Protein AF-A0A1I2WPE0-F1 (afdb_monomer_lite)

Sequence (71 aa):
MPNDNNQNMFNNPLVSLLLMVAASVPDPQGKLNSLGQAINSMRDAVNSINAGLETFHTQVMPMIMRQPEKK

pLDDT: mean 75.36, std 12.21, range [42.38, 89.94]

Secondary structure (DSSP, 8-state):
---GGGHHHHT-HHHHHHHHHHHTSS-HHHHHHHHHHHHHHHHHHHHHHHHHHHHIIIIIHHHHHTS----

Structure (mmCIF, N/CA/C/O backbone):
data_AF-A0A1I2WPE0-F1
#
_entry.id   AF-A0A1I2WPE0-F1
#
loop_
_atom_site.group_PDB
_atom_site.id
_atom_site.type_symbol
_atom_site.label_atom_id
_atom_site.label_alt_id
_atom_site.label_comp_id
_atom_site.label_asym_id
_atom_site.label_entity_id
_atom_site.label_seq_id
_atom_site.pdbx_PDB_ins_code
_atom_site.Cartn_x
_atom_site.Cartn_y
_atom_site.Cartn_z
_atom_site.occupancy
_atom_site.B_iso_or_equiv
_atom_site.auth_seq_id
_atom_site.auth_comp_id
_atom_site.auth_asym_id
_atom_site.auth_atom_id
_atom_site.pdbx_PDB_model_num
ATOM 1 N N . MET A 1 1 ? 31.285 1.782 6.906 1.00 42.38 1 MET A N 1
ATOM 2 C CA . MET A 1 1 ? 30.679 0.465 7.190 1.00 42.38 1 MET A CA 1
ATOM 3 C C . MET A 1 1 ? 29.392 0.384 6.383 1.00 42.38 1 MET A C 1
ATOM 5 O O . MET A 1 1 ? 28.549 1.252 6.590 1.00 42.38 1 MET A O 1
ATOM 9 N N . PRO A 1 2 ? 29.272 -0.512 5.390 1.00 48.09 2 PRO A N 1
ATOM 10 C CA . PRO A 1 2 ? 28.018 -0.692 4.668 1.00 48.09 2 PRO A CA 1
ATOM 11 C C . PRO A 1 2 ? 26.990 -1.363 5.592 1.00 48.09 2 PRO A C 1
ATOM 13 O O . PRO A 1 2 ? 27.330 -2.226 6.387 1.00 48.09 2 PRO A O 1
ATOM 16 N N . ASN A 1 3 ? 25.756 -0.878 5.530 1.00 47.50 3 ASN A N 1
ATOM 17 C CA . ASN A 1 3 ? 24.649 -1.189 6.430 1.00 47.50 3 ASN A CA 1
ATOM 18 C C . ASN A 1 3 ? 24.087 -2.602 6.141 1.00 47.50 3 ASN A C 1
ATOM 20 O O . ASN A 1 3 ? 23.492 -2.815 5.084 1.00 47.50 3 ASN A O 1
ATOM 24 N N . ASP A 1 4 ? 24.244 -3.551 7.072 1.00 55.00 4 ASP A N 1
ATOM 25 C CA . ASP A 1 4 ? 23.866 -4.976 6.933 1.00 55.00 4 ASP A CA 1
ATOM 26 C C . ASP A 1 4 ? 22.351 -5.251 6.787 1.00 55.00 4 ASP A C 1
ATOM 28 O O . ASP A 1 4 ? 21.934 -6.371 6.493 1.00 55.00 4 ASP A O 1
ATOM 32 N N . ASN A 1 5 ? 21.493 -4.233 6.901 1.00 56.50 5 ASN A N 1
ATOM 33 C CA . ASN A 1 5 ? 20.035 -4.388 6.795 1.00 56.50 5 ASN A CA 1
ATOM 34 C C . ASN A 1 5 ? 19.514 -4.716 5.379 1.00 56.50 5 ASN A C 1
ATOM 36 O O . ASN A 1 5 ? 18.360 -5.121 5.239 1.00 56.50 5 ASN A O 1
ATOM 40 N N . ASN A 1 6 ? 20.334 -4.586 4.330 1.00 55.00 6 ASN A N 1
ATOM 41 C CA . ASN A 1 6 ? 19.917 -4.898 2.954 1.00 55.00 6 ASN A CA 1
ATOM 42 C C . ASN A 1 6 ? 20.067 -6.379 2.566 1.00 55.00 6 ASN A C 1
ATOM 44 O O . ASN A 1 6 ? 19.523 -6.788 1.539 1.00 55.00 6 ASN A O 1
ATOM 48 N N . GLN A 1 7 ? 20.772 -7.199 3.353 1.00 56.53 7 GLN A N 1
ATOM 49 C CA . GLN A 1 7 ? 21.039 -8.595 2.974 1.00 56.53 7 GLN A CA 1
ATOM 50 C C . GLN A 1 7 ? 19.782 -9.481 3.012 1.00 56.53 7 GLN A C 1
ATOM 52 O O . GLN A 1 7 ? 19.662 -10.422 2.232 1.00 56.53 7 GLN A O 1
ATOM 57 N N . ASN A 1 8 ? 18.792 -9.142 3.842 1.00 61.31 8 ASN A N 1
ATOM 58 C CA . ASN A 1 8 ? 17.546 -9.909 3.936 1.00 61.31 8 ASN A CA 1
ATOM 59 C C . ASN A 1 8 ? 16.546 -9.634 2.803 1.00 61.31 8 ASN A C 1
ATOM 61 O O . ASN A 1 8 ? 15.632 -10.431 2.598 1.00 61.31 8 ASN A O 1
ATOM 65 N N . MET A 1 9 ? 16.699 -8.539 2.051 1.00 61.44 9 MET A N 1
ATOM 66 C CA . MET A 1 9 ? 15.754 -8.191 0.985 1.00 61.44 9 MET A CA 1
ATOM 67 C C . MET A 1 9 ? 15.872 -9.148 -0.211 1.00 61.44 9 MET A C 1
ATOM 69 O O . MET A 1 9 ? 14.857 -9.577 -0.752 1.00 61.44 9 MET A O 1
ATOM 73 N N . PHE A 1 10 ? 17.097 -9.538 -0.577 1.00 66.81 10 PHE A N 1
ATOM 74 C CA . PHE A 1 10 ? 17.360 -10.468 -1.685 1.00 66.81 10 PHE A CA 1
ATOM 75 C C . PHE A 1 10 ? 17.198 -11.947 -1.299 1.00 66.81 10 PHE A C 1
ATOM 77 O O . PHE A 1 10 ? 17.108 -12.803 -2.174 1.00 66.81 10 PHE A O 1
ATOM 84 N N . ASN A 1 11 ? 17.102 -12.251 -0.002 1.00 71.38 11 ASN A N 1
ATOM 85 C CA . ASN A 1 11 ? 16.796 -13.598 0.488 1.00 71.38 11 ASN A CA 1
ATOM 86 C C . ASN A 1 11 ? 15.295 -13.920 0.469 1.00 71.38 11 ASN A C 1
ATOM 88 O O . ASN A 1 11 ? 14.910 -15.059 0.729 1.00 71.38 11 ASN A O 1
ATOM 92 N N . ASN A 1 12 ? 14.431 -12.946 0.168 1.00 77.75 12 ASN A N 1
ATOM 93 C CA . ASN A 1 12 ? 13.006 -13.201 0.037 1.00 77.75 12 ASN A CA 1
ATOM 94 C C . ASN A 1 12 ? 12.709 -13.767 -1.369 1.00 77.75 12 ASN A C 1
ATOM 96 O O . ASN A 1 12 ? 12.893 -13.052 -2.359 1.00 77.75 12 ASN A O 1
ATOM 100 N N . PRO A 1 13 ? 12.215 -15.015 -1.491 1.00 77.69 13 PRO A N 1
ATOM 101 C CA . PRO A 1 13 ? 11.976 -15.650 -2.789 1.00 77.69 13 PRO A CA 1
ATOM 102 C C . PRO A 1 13 ? 10.980 -14.868 -3.657 1.00 77.69 13 PRO A C 1
ATOM 104 O O . PRO A 1 13 ? 11.067 -14.915 -4.882 1.00 77.69 13 PRO A O 1
ATOM 107 N N . LEU A 1 14 ? 10.073 -14.101 -3.043 1.00 77.81 14 LEU A N 1
ATOM 108 C CA . LEU A 1 14 ? 9.136 -13.238 -3.761 1.00 77.81 14 LEU A CA 1
ATOM 109 C C . LEU A 1 14 ? 9.831 -12.019 -4.369 1.00 77.81 14 LEU A C 1
ATOM 111 O O . LEU A 1 14 ? 9.495 -11.623 -5.481 1.00 77.81 14 LEU A O 1
ATOM 115 N N . VAL A 1 15 ? 10.815 -11.444 -3.672 1.00 82.25 15 VAL A N 1
ATOM 116 C CA . VAL A 1 15 ? 11.613 -10.326 -4.195 1.00 82.25 15 VAL A CA 1
ATOM 117 C C . VAL A 1 15 ? 12.460 -10.805 -5.370 1.00 82.25 15 VAL A C 1
ATOM 119 O O . VAL A 1 15 ? 12.472 -10.158 -6.413 1.00 82.25 15 VAL A O 1
ATOM 122 N N . SER A 1 16 ? 13.091 -11.973 -5.249 1.00 81.31 16 SER A N 1
ATOM 123 C CA . SER A 1 16 ? 13.858 -12.585 -6.339 1.00 81.31 16 SER A CA 1
ATOM 124 C C . SER A 1 16 ? 12.987 -12.905 -7.556 1.00 81.31 16 SER A C 1
ATOM 126 O O . SER A 1 16 ? 13.384 -12.614 -8.684 1.00 81.31 16 SER A O 1
ATOM 128 N N . LEU A 1 17 ? 11.772 -13.424 -7.345 1.00 81.44 17 LEU A N 1
ATOM 129 C CA . LEU A 1 17 ? 10.806 -13.648 -8.421 1.00 81.44 17 LEU A CA 1
ATOM 130 C C . LEU A 1 17 ? 10.381 -12.331 -9.082 1.00 81.44 17 LEU A C 1
ATOM 132 O O . LEU A 1 17 ? 10.376 -12.236 -10.305 1.00 81.44 17 LEU A O 1
ATOM 136 N N . LEU A 1 18 ? 10.062 -11.301 -8.295 1.00 81.38 18 LEU A N 1
ATOM 137 C CA . LEU A 1 18 ? 9.693 -9.980 -8.808 1.00 81.38 18 LEU A CA 1
ATOM 138 C C . LEU A 1 18 ? 10.823 -9.340 -9.614 1.00 81.38 18 LEU A C 1
ATOM 140 O O . LEU A 1 18 ? 10.554 -8.765 -10.662 1.00 81.38 18 LEU A O 1
ATOM 144 N N . LEU A 1 19 ? 12.073 -9.467 -9.167 1.00 81.06 19 LEU A N 1
ATOM 145 C CA . LEU A 1 19 ? 13.243 -8.985 -9.901 1.00 81.06 19 LEU A CA 1
ATOM 146 C C . LEU A 1 19 ? 13.458 -9.764 -11.201 1.00 81.06 19 LEU A C 1
ATOM 148 O O . LEU A 1 19 ? 13.743 -9.154 -12.226 1.00 81.06 19 LEU A O 1
ATOM 152 N N . MET A 1 20 ? 13.274 -11.087 -11.188 1.00 80.75 2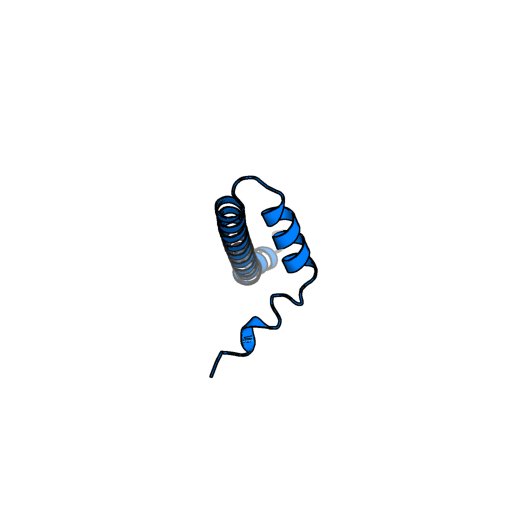0 MET A N 1
ATOM 153 C CA . MET A 1 20 ? 13.358 -11.921 -12.390 1.00 80.75 20 MET A CA 1
ATOM 154 C C . MET A 1 20 ? 12.263 -11.558 -13.404 1.00 80.75 20 MET A C 1
ATOM 156 O O . MET A 1 20 ? 12.544 -11.398 -14.591 1.00 80.75 20 MET A O 1
ATOM 160 N N . VAL A 1 21 ? 11.027 -11.356 -12.938 1.00 79.81 21 VAL A N 1
ATOM 161 C CA . VAL A 1 21 ? 9.909 -10.898 -13.774 1.00 79.81 21 VAL A CA 1
ATOM 162 C C . VAL A 1 21 ? 10.174 -9.487 -14.295 1.00 79.81 21 VAL A C 1
ATOM 164 O O . VAL A 1 21 ? 10.015 -9.251 -15.491 1.00 79.81 21 VAL A O 1
ATOM 167 N N . ALA A 1 22 ? 10.644 -8.569 -13.447 1.00 75.75 22 ALA A N 1
ATOM 168 C CA . ALA A 1 22 ? 11.001 -7.210 -13.845 1.00 75.75 22 ALA A CA 1
ATOM 169 C C . ALA A 1 22 ? 12.126 -7.201 -14.892 1.00 75.75 22 ALA A C 1
ATOM 171 O O . ALA A 1 22 ? 12.042 -6.468 -15.869 1.00 75.75 22 ALA A O 1
ATOM 172 N N . ALA A 1 23 ? 13.140 -8.056 -14.750 1.00 74.50 23 ALA A N 1
ATOM 173 C CA . ALA A 1 23 ? 14.221 -8.185 -15.725 1.00 74.50 23 ALA A CA 1
ATOM 174 C C . ALA A 1 23 ? 13.751 -8.746 -17.081 1.00 74.50 23 ALA A C 1
ATOM 176 O O . ALA A 1 23 ? 14.405 -8.516 -18.095 1.00 74.50 23 ALA A O 1
ATOM 177 N N . SER A 1 24 ? 12.626 -9.468 -17.110 1.00 74.75 24 SER A N 1
ATOM 178 C CA . SER A 1 24 ? 12.062 -10.057 -18.332 1.00 74.75 24 SER A CA 1
ATOM 179 C C . SER A 1 24 ? 11.131 -9.126 -19.121 1.00 74.75 24 SER A C 1
ATOM 181 O O . SER A 1 24 ? 10.706 -9.481 -20.220 1.00 74.75 24 SER A O 1
ATOM 183 N N . VAL A 1 25 ? 10.810 -7.939 -18.590 1.00 73.25 25 VAL A N 1
ATOM 184 C CA . VAL A 1 25 ? 9.885 -6.985 -19.223 1.00 73.25 25 VA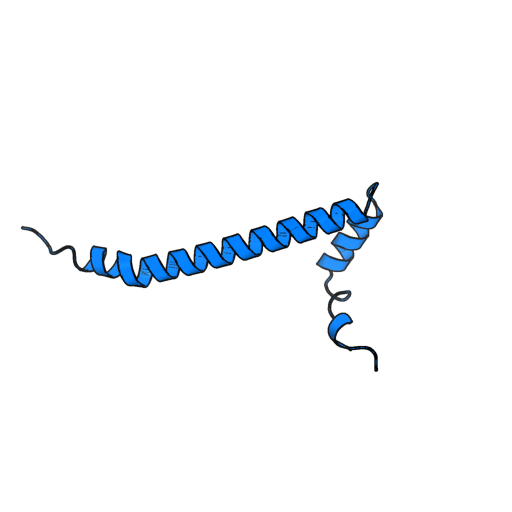L A CA 1
ATOM 185 C C . VAL A 1 25 ? 10.615 -5.770 -19.809 1.00 73.25 25 VAL A C 1
ATOM 187 O O . VAL A 1 25 ? 11.587 -5.291 -19.224 1.00 73.25 25 VAL A O 1
ATOM 190 N N . PRO A 1 26 ? 10.150 -5.231 -20.953 1.00 67.75 26 PRO A N 1
ATOM 191 C CA . PRO A 1 26 ? 10.655 -3.966 -21.472 1.00 67.75 26 PRO A CA 1
ATOM 192 C C . PRO A 1 26 ? 10.291 -2.850 -20.481 1.00 67.75 26 PRO A C 1
ATOM 194 O O . PRO A 1 26 ? 9.119 -2.667 -20.160 1.00 67.75 26 PRO A O 1
ATOM 197 N N . ASP A 1 27 ? 11.308 -2.140 -19.992 1.00 79.88 27 ASP A N 1
ATOM 198 C CA . ASP A 1 27 ? 11.261 -1.155 -18.897 1.00 79.88 27 ASP A CA 1
ATOM 199 C C . ASP A 1 27 ? 11.069 -1.729 -17.466 1.00 79.88 27 ASP A C 1
ATOM 201 O O . ASP A 1 27 ? 10.027 -1.542 -16.823 1.00 79.88 27 ASP A O 1
ATOM 205 N N . PRO A 1 28 ? 12.104 -2.394 -16.910 1.00 73.44 28 PRO A N 1
ATOM 206 C CA . PRO A 1 28 ? 12.110 -2.862 -15.521 1.00 73.44 28 PRO A CA 1
ATOM 207 C C . PRO A 1 28 ? 11.929 -1.729 -14.502 1.00 73.44 28 PRO A C 1
ATOM 209 O O . PRO A 1 28 ? 11.313 -1.937 -13.456 1.00 73.44 28 PRO A O 1
ATOM 212 N N . GLN A 1 29 ? 12.460 -0.533 -14.778 1.00 76.12 29 GLN A N 1
ATOM 213 C CA . GLN A 1 29 ? 12.433 0.579 -13.827 1.00 76.12 29 GLN A CA 1
ATOM 214 C C . GLN A 1 29 ? 11.025 1.145 -13.668 1.00 76.12 29 GLN A C 1
ATOM 216 O O . GLN A 1 29 ? 10.561 1.304 -12.535 1.00 76.12 29 GLN A O 1
ATOM 221 N N . GLY A 1 30 ? 10.315 1.381 -14.775 1.00 80.50 30 GLY A N 1
ATOM 222 C CA . GLY A 1 30 ? 8.922 1.820 -14.731 1.00 80.50 30 GLY A CA 1
ATOM 223 C C . GLY A 1 30 ? 8.033 0.822 -13.990 1.00 80.50 30 GLY A C 1
ATOM 224 O O . GLY A 1 30 ? 7.226 1.213 -13.146 1.00 80.50 30 GLY A O 1
ATOM 225 N N . LYS A 1 31 ? 8.242 -0.481 -14.212 1.00 77.94 31 LYS A N 1
ATOM 226 C CA . LYS A 1 31 ? 7.480 -1.544 -13.539 1.00 77.94 31 LYS A CA 1
ATOM 227 C C . LYS A 1 31 ? 7.765 -1.631 -12.043 1.00 77.94 31 LYS A C 1
ATOM 229 O O . LYS A 1 31 ? 6.817 -1.732 -11.267 1.00 77.94 31 LYS A O 1
ATOM 234 N N . LEU A 1 32 ? 9.029 -1.547 -11.624 1.00 80.31 32 LEU A N 1
ATOM 235 C CA . LEU A 1 32 ? 9.387 -1.507 -10.202 1.00 80.31 32 LEU A CA 1
ATOM 236 C C . LEU A 1 32 ? 8.837 -0.252 -9.512 1.00 80.31 32 LEU A C 1
ATOM 238 O O . LEU A 1 32 ? 8.382 -0.335 -8.373 1.00 80.31 32 LEU A O 1
ATOM 242 N N . ASN A 1 33 ? 8.804 0.890 -10.204 1.00 84.12 33 ASN A N 1
ATOM 243 C CA . ASN A 1 33 ? 8.204 2.114 -9.677 1.00 84.12 33 ASN A CA 1
ATOM 244 C C . ASN A 1 33 ? 6.682 1.973 -9.502 1.00 84.12 33 ASN A C 1
ATOM 246 O O . ASN A 1 33 ? 6.154 2.266 -8.430 1.00 84.12 33 ASN A O 1
ATOM 250 N N . SER A 1 34 ? 5.972 1.453 -10.511 1.00 81.12 34 SER A N 1
ATOM 251 C CA . SER A 1 34 ? 4.536 1.157 -10.399 1.00 81.12 34 SER A CA 1
ATOM 252 C C . SER A 1 34 ? 4.238 0.144 -9.294 1.00 81.12 34 SER A C 1
ATOM 254 O O . SER A 1 34 ? 3.265 0.304 -8.561 1.00 81.12 34 SER A O 1
ATOM 256 N N . LEU A 1 35 ? 5.088 -0.875 -9.135 1.00 82.25 35 LEU A N 1
ATOM 257 C CA . LEU A 1 35 ? 4.977 -1.846 -8.050 1.00 82.25 35 LEU A CA 1
ATOM 258 C C . LEU A 1 35 ? 5.157 -1.174 -6.682 1.00 82.25 35 LEU A C 1
ATOM 260 O O . LEU A 1 35 ? 4.359 -1.409 -5.781 1.00 82.25 35 LEU A O 1
ATOM 264 N N . GLY A 1 36 ? 6.162 -0.307 -6.532 1.00 82.62 36 GLY A N 1
ATOM 265 C CA . GLY A 1 36 ? 6.377 0.464 -5.307 1.00 82.62 36 GLY A CA 1
ATOM 266 C C . GLY A 1 36 ? 5.180 1.350 -4.956 1.00 82.62 36 GLY A C 1
ATOM 267 O O . GLY A 1 36 ? 4.743 1.370 -3.806 1.00 82.62 36 GLY A O 1
ATOM 268 N N . GLN A 1 37 ? 4.592 2.019 -5.951 1.00 85.25 37 GLN A N 1
ATOM 269 C CA . GLN A 1 37 ? 3.367 2.802 -5.768 1.00 85.25 37 GLN A CA 1
ATOM 270 C C . GLN A 1 37 ? 2.190 1.923 -5.334 1.00 85.25 37 GLN A C 1
ATOM 272 O O . GLN A 1 37 ? 1.518 2.253 -4.361 1.00 85.25 37 GLN A O 1
ATOM 277 N N . ALA A 1 38 ? 1.987 0.775 -5.986 1.00 81.00 38 ALA A N 1
ATOM 278 C CA . ALA A 1 38 ? 0.929 -0.163 -5.626 1.00 81.00 38 ALA A CA 1
ATOM 279 C C . ALA A 1 38 ? 1.088 -0.692 -4.191 1.00 81.00 38 ALA A C 1
ATOM 281 O O . ALA A 1 38 ? 0.111 -0.756 -3.446 1.00 81.00 38 ALA A O 1
ATOM 282 N N . ILE A 1 39 ? 2.315 -1.024 -3.773 1.00 84.56 39 ILE A N 1
ATOM 283 C CA . ILE A 1 39 ? 2.615 -1.458 -2.401 1.00 84.56 39 ILE A CA 1
ATOM 284 C C . ILE A 1 39 ? 2.287 -0.354 -1.391 1.00 84.56 39 ILE A C 1
ATOM 286 O O . ILE A 1 39 ? 1.659 -0.635 -0.370 1.00 84.56 39 ILE A O 1
ATOM 290 N N . ASN A 1 40 ? 2.658 0.894 -1.680 1.00 87.38 40 ASN A N 1
ATOM 291 C CA . ASN A 1 40 ? 2.329 2.024 -0.812 1.00 87.38 40 ASN A CA 1
ATOM 292 C C . ASN A 1 40 ? 0.812 2.231 -0.703 1.00 87.38 40 ASN A C 1
ATOM 294 O O . ASN A 1 40 ? 0.293 2.305 0.407 1.00 87.38 40 ASN A O 1
ATOM 298 N N . SER A 1 41 ? 0.081 2.208 -1.822 1.00 87.06 41 SER A N 1
ATOM 299 C CA . SER A 1 41 ? -1.383 2.317 -1.807 1.00 87.06 41 SER A CA 1
ATOM 300 C C . SER A 1 41 ? -2.052 1.179 -1.032 1.00 87.06 41 SER A C 1
ATOM 302 O O . SER A 1 41 ? -3.006 1.418 -0.295 1.00 87.06 41 SER A O 1
ATOM 304 N N . MET A 1 42 ? -1.546 -0.055 -1.145 1.00 84.00 42 MET A N 1
ATOM 305 C CA . MET A 1 42 ? -2.041 -1.182 -0.346 1.00 84.00 42 MET A CA 1
ATOM 306 C C . MET A 1 42 ? -1.783 -0.976 1.148 1.00 84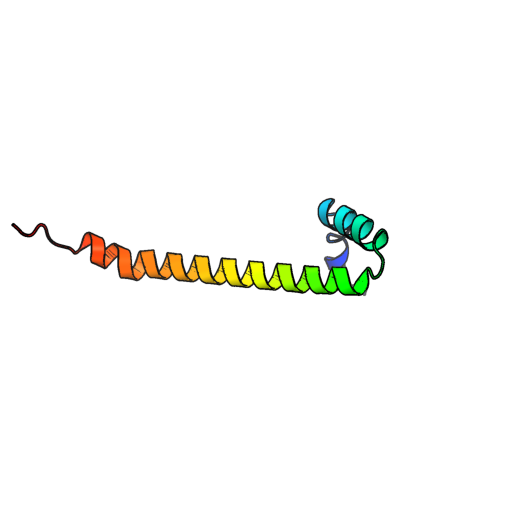.00 42 MET A C 1
ATOM 308 O O . MET A 1 42 ? -2.664 -1.245 1.963 1.00 84.00 42 MET A O 1
ATOM 312 N N . ARG A 1 43 ? -0.605 -0.467 1.523 1.00 86.69 43 ARG A N 1
ATOM 313 C CA . ARG A 1 43 ? -0.288 -0.144 2.918 1.00 86.69 43 ARG A CA 1
ATOM 314 C C . ARG A 1 43 ? -1.234 0.920 3.473 1.00 86.69 43 ARG A C 1
ATOM 316 O O . ARG A 1 43 ? -1.744 0.753 4.579 1.00 86.69 43 ARG A O 1
ATOM 323 N N . ASP A 1 44 ? -1.500 1.971 2.705 1.00 87.12 44 ASP A N 1
ATOM 324 C CA . ASP A 1 44 ? -2.424 3.034 3.105 1.00 87.12 44 ASP A CA 1
ATOM 325 C C . ASP A 1 44 ? -3.859 2.515 3.245 1.00 87.12 44 ASP A C 1
ATOM 327 O O . ASP A 1 44 ? -4.540 2.835 4.221 1.00 87.12 44 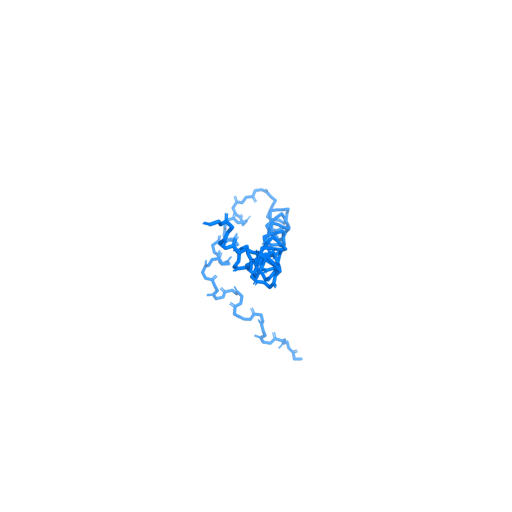ASP A O 1
ATOM 331 N N . ALA A 1 45 ? -4.298 1.638 2.336 1.00 87.19 45 ALA A N 1
ATOM 332 C CA . ALA A 1 45 ? -5.596 0.979 2.434 1.00 87.19 45 ALA A CA 1
ATOM 333 C C . ALA A 1 45 ? -5.709 0.118 3.704 1.00 87.19 45 ALA A C 1
ATOM 335 O O . ALA A 1 45 ? -6.704 0.212 4.419 1.00 87.19 45 ALA A O 1
ATOM 336 N N . VAL A 1 46 ? -4.680 -0.670 4.036 1.00 88.44 46 VAL A N 1
ATOM 337 C CA . VAL A 1 46 ? -4.649 -1.474 5.271 1.00 88.44 46 VAL A CA 1
ATOM 338 C C . VAL A 1 46 ? -4.688 -0.586 6.515 1.00 88.44 46 VAL A C 1
ATOM 340 O O . VAL A 1 46 ? -5.447 -0.866 7.442 1.00 88.44 46 VAL A O 1
ATOM 343 N N . ASN A 1 47 ? -3.925 0.509 6.534 1.00 89.94 47 ASN A N 1
ATOM 344 C CA . ASN A 1 47 ? -3.961 1.471 7.637 1.00 89.94 47 ASN A CA 1
ATOM 345 C C . ASN A 1 47 ? -5.357 2.088 7.801 1.00 89.94 47 ASN A C 1
ATOM 347 O O . ASN A 1 47 ? -5.861 2.184 8.919 1.00 89.94 47 ASN A O 1
ATOM 351 N N . SER A 1 48 ? -6.000 2.458 6.692 1.00 87.31 48 SER A N 1
ATOM 352 C CA . SER A 1 48 ? -7.358 3.005 6.690 1.00 87.31 48 SER A CA 1
ATOM 353 C C . SER A 1 48 ? -8.391 1.991 7.192 1.00 87.31 48 SER A C 1
ATOM 355 O O . SER A 1 48 ? -9.244 2.348 8.004 1.00 87.31 48 SER A O 1
ATOM 357 N N . ILE A 1 49 ? -8.280 0.720 6.791 1.00 87.56 49 ILE A N 1
ATOM 358 C CA . ILE A 1 49 ? -9.135 -0.368 7.289 1.00 87.56 49 ILE A CA 1
ATOM 359 C C . ILE A 1 49 ? -8.950 -0.553 8.794 1.00 87.56 49 ILE A C 1
ATOM 361 O O . ILE A 1 49 ? -9.940 -0.625 9.518 1.00 87.56 49 ILE A O 1
ATOM 365 N N . ASN A 1 50 ? -7.707 -0.589 9.279 1.00 88.12 50 ASN A N 1
ATOM 366 C CA . ASN A 1 50 ? -7.428 -0.726 10.709 1.00 88.12 50 ASN A CA 1
ATOM 367 C C . ASN A 1 50 ? -8.029 0.436 11.513 1.00 88.12 50 ASN A C 1
ATOM 369 O O . ASN A 1 50 ? -8.714 0.195 12.505 1.00 88.12 50 ASN A O 1
ATOM 373 N N . ALA A 1 51 ? -7.860 1.677 11.048 1.00 86.69 51 ALA A N 1
ATOM 374 C CA . ALA A 1 51 ? -8.466 2.850 11.682 1.00 86.69 51 ALA A CA 1
ATOM 375 C C . ALA A 1 51 ? -10.007 2.806 11.643 1.00 86.69 51 ALA A C 1
ATOM 377 O O . ALA A 1 51 ? -10.679 3.164 12.614 1.00 86.69 51 ALA A O 1
ATOM 378 N N . GLY A 1 52 ? -10.581 2.332 10.533 1.00 84.81 52 GLY A N 1
ATOM 379 C CA . GLY A 1 52 ? -12.021 2.131 10.382 1.00 84.81 52 GLY A CA 1
ATOM 380 C C . GLY A 1 52 ? -12.569 1.079 11.348 1.00 84.81 52 GLY A C 1
ATOM 381 O O . GLY A 1 52 ? -13.599 1.306 11.980 1.00 84.81 52 GLY A O 1
ATOM 382 N N . LEU A 1 53 ? -11.862 -0.041 11.516 1.00 87.81 53 LEU A N 1
ATOM 383 C CA . LEU A 1 53 ? -12.212 -1.102 12.463 1.00 87.81 53 LEU A CA 1
ATOM 384 C C . LEU A 1 53 ? -12.103 -0.634 13.915 1.00 87.81 53 LEU A C 1
ATOM 386 O O . LEU A 1 53 ? -12.993 -0.920 14.715 1.00 87.81 53 LEU A O 1
ATOM 390 N N . GLU A 1 54 ? -11.061 0.122 14.253 1.00 87.69 54 GLU A N 1
ATOM 391 C CA . GLU A 1 54 ? -10.913 0.727 15.577 1.00 87.69 54 GLU A CA 1
ATOM 392 C C . GLU A 1 54 ? -12.064 1.696 15.870 1.00 87.69 54 GLU A C 1
ATOM 394 O O . GLU A 1 54 ? -12.701 1.614 16.921 1.00 87.69 54 GLU A O 1
ATOM 399 N N . THR A 1 55 ? -12.404 2.561 14.912 1.00 84.38 55 THR A N 1
ATOM 400 C CA . THR A 1 55 ? -13.543 3.487 15.020 1.00 84.38 55 THR A CA 1
ATOM 401 C C . THR A 1 55 ? -14.864 2.730 15.166 1.00 84.38 55 THR A C 1
ATOM 403 O O . THR A 1 55 ? -15.694 3.060 16.013 1.00 84.38 55 THR A O 1
ATOM 406 N N . PHE A 1 56 ? -15.059 1.669 14.383 1.00 83.94 56 PHE A N 1
ATOM 407 C CA . PHE A 1 56 ? -16.237 0.817 14.474 1.00 83.94 56 PHE A CA 1
ATOM 408 C C . PHE A 1 56 ? -16.356 0.163 15.856 1.00 83.94 56 PHE A C 1
ATOM 410 O O . PHE A 1 56 ? -17.413 0.220 16.480 1.00 83.94 56 PHE A O 1
ATOM 417 N N . HIS A 1 57 ? -15.270 -0.401 16.379 1.00 84.50 57 HIS A N 1
ATOM 418 C CA . HIS A 1 57 ? -15.272 -1.053 17.683 1.00 84.50 57 HIS A CA 1
ATOM 419 C C . HIS A 1 57 ? -15.448 -0.063 18.847 1.00 84.50 57 HIS A C 1
ATOM 421 O O . HIS A 1 57 ? -16.117 -0.370 19.829 1.00 84.50 57 HIS A O 1
ATOM 427 N N . THR A 1 58 ? -14.862 1.130 18.758 1.00 85.12 58 THR A N 1
ATOM 428 C CA . THR A 1 58 ? -14.874 2.114 19.856 1.00 85.12 58 THR A CA 1
ATOM 429 C C . THR A 1 58 ? -16.109 3.004 19.863 1.00 85.12 58 THR A C 1
ATOM 431 O O . THR A 1 58 ? -16.559 3.407 20.933 1.00 85.12 58 THR A O 1
ATOM 434 N N . GLN A 1 59 ? -16.674 3.316 18.697 1.00 80.31 59 GLN A N 1
ATOM 435 C CA . GLN A 1 59 ? -17.778 4.270 18.578 1.00 80.31 59 GLN A CA 1
ATOM 436 C C . GLN A 1 59 ? -19.074 3.581 18.160 1.00 80.31 59 GLN A C 1
ATOM 438 O O . GLN A 1 59 ? -20.111 3.775 18.794 1.00 80.31 59 GLN A O 1
ATOM 443 N N . VAL A 1 60 ? -19.028 2.740 17.126 1.00 77.75 60 VAL A N 1
ATOM 444 C CA . VAL A 1 60 ? -20.238 2.139 16.546 1.00 77.75 60 VAL A CA 1
ATOM 445 C C . VAL A 1 60 ? -20.757 0.979 17.392 1.00 77.75 60 VAL A C 1
ATOM 447 O O . VAL A 1 60 ? -21.939 0.955 17.724 1.00 77.75 60 VAL A O 1
ATOM 450 N N . MET A 1 61 ? -19.894 0.052 17.805 1.00 79.56 61 MET A N 1
ATOM 451 C CA . MET A 1 61 ? -20.284 -1.104 18.620 1.00 79.56 61 MET A CA 1
ATOM 452 C C . MET A 1 61 ? -20.971 -0.705 19.935 1.00 79.56 61 MET A C 1
ATOM 454 O O . MET A 1 61 ? -22.046 -1.236 20.211 1.00 79.56 61 MET A O 1
ATOM 458 N N . PRO A 1 62 ? -20.475 0.277 20.712 1.00 77.56 62 PRO A N 1
ATOM 459 C CA . PRO A 1 62 ? -21.180 0.754 21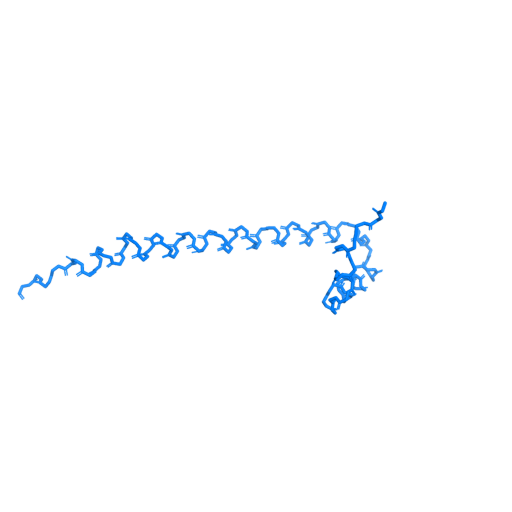.896 1.00 77.56 62 PRO A CA 1
ATOM 460 C C . PRO A 1 62 ? -22.511 1.428 21.576 1.00 77.56 62 PRO A C 1
ATOM 462 O O . PRO A 1 62 ? -23.409 1.365 22.403 1.00 77.56 62 PRO A O 1
ATOM 465 N N . MET A 1 63 ? -22.673 2.065 20.412 1.00 75.62 63 MET A N 1
ATOM 466 C CA . MET A 1 63 ? -23.969 2.613 19.992 1.00 75.62 63 MET A CA 1
ATOM 467 C C . MET A 1 63 ? -24.962 1.512 19.605 1.00 75.62 63 MET A C 1
ATOM 469 O O . MET A 1 63 ? -26.139 1.628 19.929 1.00 75.62 63 MET A O 1
ATOM 473 N N . ILE A 1 64 ? -24.497 0.431 18.970 1.00 73.31 64 ILE A N 1
ATOM 474 C CA . ILE A 1 64 ? -25.316 -0.746 18.640 1.00 73.31 64 ILE A CA 1
ATOM 475 C C . ILE A 1 64 ? -25.702 -1.508 19.915 1.00 73.31 64 ILE A C 1
ATOM 477 O O . ILE A 1 64 ? -26.873 -1.812 20.105 1.00 73.31 64 ILE A O 1
ATOM 481 N N . MET A 1 65 ? -24.754 -1.751 20.826 1.00 69.44 65 MET A N 1
ATOM 482 C CA . MET A 1 65 ? -25.011 -2.415 22.112 1.00 69.44 65 MET A CA 1
ATOM 483 C C . MET A 1 65 ? -25.848 -1.561 23.076 1.00 69.44 65 MET A C 1
ATOM 485 O O . MET A 1 65 ? -26.516 -2.104 23.948 1.00 69.44 65 MET A O 1
ATOM 489 N N . ARG A 1 66 ? -25.820 -0.226 22.942 1.00 61.97 66 ARG A N 1
ATOM 490 C CA . ARG A 1 66 ? -26.658 0.702 23.720 1.00 61.97 66 ARG A CA 1
ATOM 491 C C . ARG A 1 66 ? -28.020 0.981 23.094 1.00 61.97 66 ARG A C 1
ATOM 493 O O . ARG A 1 66 ? -28.765 1.746 23.704 1.00 61.97 66 ARG A O 1
ATOM 500 N N . GLN A 1 67 ? -28.369 0.419 21.929 1.00 58.31 67 GLN A N 1
ATOM 501 C CA . GLN A 1 67 ? -29.764 0.453 21.485 1.00 58.31 67 GLN A CA 1
ATOM 502 C C . GLN A 1 67 ? -30.577 -0.352 22.503 1.00 58.31 67 GLN A C 1
ATOM 504 O O . GLN A 1 67 ? -30.420 -1.570 22.572 1.00 58.31 67 GLN A O 1
ATOM 509 N N . PRO A 1 68 ? -31.389 0.309 23.344 1.00 55.78 68 PRO A N 1
ATOM 510 C CA . PRO A 1 68 ? -32.141 -0.399 24.349 1.00 55.78 68 PRO A CA 1
ATOM 511 C C . PRO A 1 68 ? -33.215 -1.209 23.641 1.00 55.78 68 PRO A C 1
ATOM 513 O O . PRO A 1 68 ? -33.810 -0.746 22.663 1.00 55.78 68 PRO A O 1
ATOM 516 N N . GLU A 1 69 ? -33.475 -2.386 24.192 1.00 58.09 69 GLU A N 1
ATOM 517 C CA . GLU A 1 69 ? -34.722 -3.124 24.067 1.00 58.09 69 GLU A CA 1
ATOM 518 C C . GLU A 1 69 ? -35.902 -2.147 24.238 1.00 58.09 69 GLU A C 1
ATOM 520 O O . GLU A 1 69 ? -36.352 -1.848 25.342 1.00 58.09 69 GLU A O 1
ATOM 525 N N . LYS A 1 70 ? -36.357 -1.539 23.139 1.00 55.12 70 LYS A N 1
ATOM 526 C CA . LYS A 1 70 ? -37.521 -0.654 23.114 1.00 55.12 70 LYS A CA 1
ATOM 527 C C . LYS A 1 70 ? -38.738 -1.475 22.710 1.00 55.12 70 LYS A C 1
ATOM 529 O O . LYS A 1 70 ? -39.165 -1.387 21.561 1.00 55.12 70 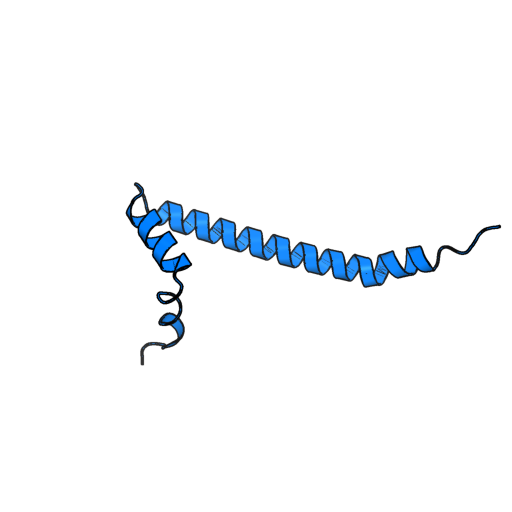LYS A O 1
ATOM 534 N N . LYS A 1 71 ? -39.276 -2.223 23.675 1.00 43.50 71 LYS A N 1
ATOM 535 C CA . LYS A 1 71 ? -40.692 -2.274 24.098 1.00 43.50 71 LYS A CA 1
ATOM 536 C C . LYS A 1 71 ? -41.016 -3.576 24.810 1.00 43.50 71 LYS A C 1
ATOM 538 O O . LYS A 1 71 ? -40.742 -4.640 24.223 1.00 43.50 71 LYS A O 1
#

Organism: NCBI:txid1121424

Radius of gyration: 21.85 Å; chains: 1; bounding box: 71×20×46 Å

Foldseek 3Di:
DPDPPCPVQCVPVVSVVLQVVLVVDDHSPVVVVVVVVVVVVVVVVVVVVVVVVVCCVPPVVVVVVPPDPDD